Protein AF-A0A3C0C8T5-F1 (afdb_monomer_lite)

Structure (mmCIF, N/CA/C/O backbone):
data_AF-A0A3C0C8T5-F1
#
_entry.id   AF-A0A3C0C8T5-F1
#
loop_
_atom_site.group_PDB
_atom_site.id
_atom_site.type_symbol
_atom_site.label_atom_id
_atom_site.label_alt_id
_atom_site.label_comp_id
_atom_site.label_asym_id
_atom_site.label_entity_id
_atom_site.label_seq_id
_atom_site.pdbx_PDB_ins_code
_atom_site.Cartn_x
_atom_site.Cartn_y
_atom_site.Cartn_z
_atom_site.occupancy
_atom_site.B_iso_or_equiv
_atom_site.auth_seq_id
_atom_site.auth_comp_id
_atom_site.auth_asym_id
_atom_site.auth_atom_id
_atom_site.pdbx_PDB_model_num
ATOM 1 N N . MET A 1 1 ? -12.741 6.272 -12.311 1.00 50.06 1 MET A N 1
ATOM 2 C CA . MET A 1 1 ? -11.832 5.245 -11.759 1.00 50.06 1 MET A CA 1
ATOM 3 C C . MET A 1 1 ? -10.431 5.607 -12.208 1.00 50.06 1 MET A C 1
ATOM 5 O O . MET A 1 1 ? -10.188 5.604 -13.407 1.00 50.06 1 MET A O 1
ATOM 9 N N . THR A 1 2 ? -9.559 6.015 -11.288 1.00 62.16 2 THR A N 1
ATOM 10 C CA . THR A 1 2 ? -8.171 6.374 -11.612 1.00 62.16 2 THR A CA 1
ATOM 11 C C . THR A 1 2 ? -7.378 5.090 -11.817 1.00 62.16 2 THR A C 1
ATOM 13 O O . THR A 1 2 ? -7.295 4.271 -10.904 1.00 62.16 2 THR A O 1
ATOM 16 N N . VAL A 1 3 ? -6.854 4.891 -13.024 1.00 73.38 3 VAL A N 1
ATOM 17 C CA . VAL A 1 3 ? -5.999 3.747 -13.354 1.00 73.38 3 VAL A CA 1
ATOM 18 C C . VAL A 1 3 ? -4.558 4.180 -13.130 1.00 73.38 3 VAL A C 1
ATOM 20 O O . VAL A 1 3 ? -4.093 5.130 -13.757 1.00 73.38 3 VAL A O 1
ATOM 23 N N . PHE A 1 4 ? -3.872 3.513 -12.208 1.00 84.75 4 PHE A N 1
ATOM 24 C CA . PHE A 1 4 ? -2.448 3.724 -11.976 1.00 84.75 4 PHE A CA 1
ATOM 25 C C . PHE A 1 4 ? -1.673 2.700 -12.798 1.00 84.75 4 PHE A C 1
ATOM 27 O O . PHE A 1 4 ? -2.080 1.551 -12.876 1.00 84.75 4 PHE A O 1
ATOM 34 N N . THR A 1 5 ? -0.563 3.104 -13.400 1.00 85.31 5 THR A N 1
ATOM 35 C CA . THR A 1 5 ? 0.401 2.187 -14.029 1.00 85.31 5 THR A CA 1
ATOM 36 C C . THR A 1 5 ? 1.591 1.929 -13.110 1.00 85.31 5 THR A C 1
ATOM 38 O O . THR A 1 5 ? 2.112 0.817 -13.049 1.00 85.31 5 THR A O 1
ATOM 41 N N . GLU A 1 6 ? 2.002 2.932 -12.334 1.00 93.19 6 GLU A N 1
ATOM 42 C CA . GLU A 1 6 ? 3.107 2.807 -11.389 1.00 93.19 6 GLU A CA 1
ATOM 43 C C . GLU A 1 6 ? 2.978 3.781 -10.204 1.00 93.19 6 GLU A C 1
ATOM 45 O O . GLU A 1 6 ? 2.575 4.938 -10.348 1.00 93.19 6 GLU A O 1
ATOM 50 N N . LEU A 1 7 ? 3.361 3.307 -9.020 1.00 94.69 7 LEU A N 1
ATOM 51 C CA . LEU A 1 7 ? 3.480 4.065 -7.776 1.00 94.69 7 LEU A CA 1
ATOM 52 C C . LEU A 1 7 ? 4.939 4.000 -7.324 1.00 94.69 7 LEU A C 1
ATOM 54 O O . LEU A 1 7 ? 5.323 3.174 -6.491 1.00 94.69 7 LEU A O 1
ATOM 58 N N . THR A 1 8 ? 5.769 4.847 -7.922 1.00 95.50 8 THR A N 1
ATOM 59 C CA . THR A 1 8 ? 7.221 4.831 -7.720 1.00 95.50 8 THR A CA 1
ATOM 60 C C . THR A 1 8 ? 7.735 6.189 -7.278 1.00 95.50 8 THR A C 1
ATOM 62 O O . THR A 1 8 ? 7.024 7.196 -7.328 1.00 95.50 8 THR A O 1
ATOM 65 N N . LYS A 1 9 ? 9.014 6.263 -6.906 1.00 95.50 9 LYS A N 1
ATOM 66 C CA . LYS A 1 9 ? 9.699 7.540 -6.657 1.00 95.50 9 LYS A CA 1
ATOM 67 C C . LYS A 1 9 ? 9.548 8.539 -7.820 1.00 95.50 9 LYS A C 1
ATOM 69 O O . LYS A 1 9 ? 9.614 9.742 -7.576 1.00 95.50 9 LYS A O 1
ATOM 74 N N . LEU A 1 10 ? 9.352 8.059 -9.052 1.00 94.25 10 LEU A N 1
ATOM 75 C CA . LEU A 1 10 ? 9.196 8.897 -10.242 1.00 94.25 10 LEU A CA 1
ATOM 76 C C . LEU A 1 10 ? 7.781 9.474 -10.371 1.00 94.25 10 LEU A C 1
ATOM 78 O O . LEU A 1 10 ? 7.640 10.650 -10.696 1.00 94.25 10 LEU A O 1
ATOM 82 N N . THR A 1 11 ? 6.739 8.690 -10.079 1.00 95.25 11 THR A N 1
ATOM 83 C CA . THR A 1 11 ? 5.341 9.121 -10.282 1.00 95.25 11 THR A CA 1
ATOM 84 C C . THR A 1 11 ? 4.673 9.695 -9.044 1.00 95.25 11 THR A C 1
ATOM 86 O O . THR A 1 11 ? 3.844 10.601 -9.155 1.00 95.25 11 THR A O 1
ATOM 89 N N . VAL A 1 12 ? 5.056 9.238 -7.849 1.00 96.00 12 VAL A N 1
ATOM 90 C CA . VAL A 1 12 ? 4.472 9.688 -6.577 1.00 96.00 12 VAL A CA 1
ATOM 91 C C . VAL A 1 12 ? 4.495 11.214 -6.400 1.00 96.00 12 VAL A C 1
ATOM 93 O O . VAL A 1 12 ? 3.478 11.741 -5.947 1.00 96.00 12 VAL A O 1
ATOM 96 N N . PRO A 1 13 ? 5.559 11.965 -6.755 1.00 95.69 13 PRO A N 1
ATOM 97 C CA . PRO A 1 13 ? 5.559 13.423 -6.612 1.00 95.69 13 PRO A CA 1
ATOM 98 C C . PRO A 1 13 ? 4.449 14.122 -7.407 1.00 95.69 13 PRO A C 1
ATOM 100 O O . PRO A 1 13 ? 3.856 15.081 -6.915 1.00 95.69 13 PRO A O 1
ATOM 103 N N . GLU A 1 14 ? 4.146 13.636 -8.614 1.00 94.31 14 GLU A N 1
ATOM 104 C CA . GLU A 1 14 ? 3.087 14.194 -9.460 1.00 94.31 14 GLU A CA 1
ATOM 105 C C . GLU A 1 14 ? 1.702 13.792 -8.936 1.00 94.31 14 GLU A C 1
ATOM 107 O O . GLU A 1 14 ? 0.827 14.638 -8.745 1.00 94.31 14 GLU A O 1
ATOM 112 N N . LEU A 1 15 ? 1.532 12.516 -8.571 1.00 94.06 15 LEU A N 1
ATOM 113 C CA . LEU A 1 15 ? 0.300 12.014 -7.953 1.00 94.06 15 LEU A CA 1
ATOM 114 C C . LEU A 1 15 ? -0.016 12.731 -6.631 1.00 94.06 15 LEU A C 1
ATOM 116 O O . LEU A 1 15 ? -1.175 12.998 -6.317 1.00 94.06 15 LEU A O 1
ATOM 120 N N . TRP A 1 16 ? 1.005 13.120 -5.865 1.00 95.38 16 TRP A N 1
ATOM 121 C CA . TRP A 1 16 ? 0.833 13.846 -4.606 1.00 95.38 16 TRP A CA 1
ATOM 122 C C . TRP A 1 16 ? 0.185 15.225 -4.777 1.00 95.38 16 TRP A C 1
ATOM 124 O O . TRP A 1 16 ? -0.530 15.694 -3.878 1.00 95.38 16 TRP A O 1
ATOM 134 N N . LYS A 1 17 ? 0.383 15.876 -5.930 1.00 95.44 17 LYS A N 1
ATOM 135 C CA . LYS A 1 17 ? -0.302 17.139 -6.245 1.00 95.44 17 LYS A CA 1
ATOM 136 C C . LYS A 1 17 ? -1.814 16.932 -6.369 1.00 95.44 17 LYS A C 1
ATOM 138 O O . LYS A 1 17 ? -2.578 17.794 -5.951 1.00 95.44 17 LYS A O 1
ATOM 143 N N . GLN A 1 18 ? -2.229 15.751 -6.826 1.00 93.62 18 GLN A N 1
ATOM 144 C CA . GLN A 1 18 ? -3.626 15.347 -7.027 1.00 93.62 18 GLN A CA 1
ATOM 145 C C . GLN A 1 18 ? -4.206 14.560 -5.837 1.00 93.62 18 GLN A C 1
ATOM 147 O O . GLN A 1 18 ? -5.319 14.041 -5.904 1.00 93.62 18 GLN A O 1
ATOM 152 N N . ARG A 1 19 ? -3.486 14.485 -4.706 1.00 93.69 19 ARG A N 1
ATOM 153 C CA . ARG A 1 19 ? -3.859 13.635 -3.560 1.00 93.69 19 ARG A CA 1
ATOM 154 C C . ARG A 1 19 ? -5.262 13.887 -3.007 1.00 93.69 19 ARG A C 1
ATOM 156 O O . ARG A 1 19 ? -5.844 12.964 -2.468 1.00 93.69 19 ARG A O 1
ATOM 163 N N . GLN A 1 20 ? -5.796 15.108 -3.094 1.00 91.69 20 GLN A N 1
ATOM 164 C CA . GLN A 1 20 ? -7.136 15.400 -2.565 1.00 91.69 20 GLN A CA 1
ATOM 165 C C . GLN A 1 20 ? -8.218 14.633 -3.333 1.00 91.69 20 GLN A C 1
ATOM 167 O O . GLN A 1 20 ? -9.114 14.048 -2.730 1.00 91.69 20 GLN A O 1
ATOM 172 N N . GLU A 1 21 ? -8.094 14.587 -4.658 1.00 92.06 21 GLU A N 1
ATOM 173 C CA . GLU A 1 21 ? -9.001 13.825 -5.509 1.00 92.06 21 GLU A CA 1
ATOM 174 C C . GLU A 1 21 ? -8.757 12.324 -5.339 1.00 92.06 21 GLU A C 1
ATOM 176 O O . GLU A 1 21 ? -9.687 11.571 -5.060 1.00 92.06 21 GLU A O 1
ATOM 181 N N . ILE A 1 22 ? -7.491 11.898 -5.393 1.00 93.12 22 ILE A N 1
ATOM 182 C CA . ILE A 1 22 ? -7.119 10.484 -5.258 1.00 93.12 22 ILE A CA 1
ATOM 183 C C . ILE A 1 22 ? -7.596 9.915 -3.912 1.00 93.12 22 ILE A C 1
ATOM 185 O O . ILE A 1 22 ? -8.224 8.859 -3.871 1.00 93.12 22 ILE A O 1
ATOM 189 N N . PHE A 1 23 ? -7.367 10.632 -2.806 1.00 94.38 23 PHE A N 1
ATOM 190 C CA . PHE A 1 23 ? -7.684 10.151 -1.456 1.00 94.38 23 PHE A CA 1
ATOM 191 C C . PHE A 1 23 ? -9.182 10.171 -1.138 1.00 94.38 23 PHE A C 1
ATOM 193 O O . PHE A 1 23 ? -9.590 9.680 -0.085 1.00 94.38 23 PHE A O 1
ATOM 200 N N . SER A 1 24 ? -10.007 10.702 -2.044 1.00 91.19 24 SER A N 1
ATOM 201 C CA . SER A 1 24 ? -11.463 10.643 -1.916 1.00 91.19 24 SER A CA 1
ATOM 202 C C . SER A 1 24 ? -12.012 9.227 -2.129 1.00 91.19 24 SER A C 1
ATOM 204 O O . SER A 1 24 ? -13.112 8.927 -1.664 1.00 91.19 24 SER A O 1
ATOM 206 N N . ALA A 1 25 ? -11.254 8.337 -2.780 1.00 92.31 25 ALA A N 1
ATOM 207 C CA . ALA A 1 25 ? -11.602 6.926 -2.909 1.00 92.31 25 ALA A CA 1
ATOM 208 C C . ALA A 1 25 ? -11.064 6.092 -1.730 1.00 92.31 25 ALA A C 1
ATOM 210 O O . ALA A 1 25 ? -9.967 6.326 -1.230 1.00 92.31 25 ALA A O 1
ATOM 211 N N . ASP A 1 26 ? -11.824 5.080 -1.302 1.00 93.31 26 ASP A N 1
ATOM 212 C CA . ASP A 1 26 ? -11.407 4.127 -0.257 1.00 93.31 26 ASP A CA 1
ATOM 213 C C . ASP A 1 26 ? -10.780 2.835 -0.807 1.00 93.31 26 ASP A C 1
ATOM 215 O O . ASP A 1 26 ? -10.460 1.923 -0.043 1.00 93.31 26 ASP A O 1
ATOM 219 N N . SER A 1 27 ? -10.601 2.756 -2.127 1.00 93.75 27 SER A N 1
ATOM 220 C CA . SER A 1 27 ? -10.035 1.595 -2.808 1.00 93.75 27 SER A CA 1
ATOM 221 C C . SER A 1 27 ? -9.119 1.998 -3.959 1.00 93.75 27 SER A C 1
ATOM 223 O O . SER A 1 27 ? -9.285 3.063 -4.558 1.00 93.75 27 SER A O 1
ATOM 225 N N . ILE A 1 28 ? -8.166 1.121 -4.269 1.00 93.75 28 ILE A N 1
ATOM 226 C CA . ILE A 1 28 ? -7.261 1.225 -5.413 1.00 93.75 28 ILE A CA 1
ATOM 227 C C . ILE A 1 28 ? -7.124 -0.141 -6.090 1.00 93.75 28 ILE A C 1
ATOM 229 O O . ILE A 1 28 ? -6.938 -1.150 -5.412 1.00 93.75 28 ILE A O 1
ATOM 233 N N . ASN A 1 29 ? -7.193 -0.158 -7.426 1.00 93.75 29 ASN A N 1
ATOM 234 C CA . ASN A 1 29 ? -6.818 -1.320 -8.227 1.00 93.75 29 ASN A CA 1
ATOM 235 C C . ASN A 1 29 ? -5.310 -1.292 -8.510 1.00 93.75 29 ASN A C 1
ATOM 237 O O . ASN A 1 29 ? -4.785 -0.279 -8.975 1.00 93.75 29 ASN A O 1
ATOM 241 N N . LEU A 1 30 ? -4.639 -2.393 -8.181 1.00 93.75 30 LEU A N 1
ATOM 242 C CA . LEU A 1 30 ? -3.198 -2.590 -8.280 1.00 93.75 30 LEU A CA 1
ATOM 243 C C . LEU A 1 30 ? -2.812 -3.682 -9.288 1.00 93.75 30 LEU A C 1
ATOM 245 O O . LEU A 1 30 ? -1.639 -4.056 -9.358 1.00 93.75 30 LEU A O 1
ATOM 249 N N . ASP A 1 31 ? -3.764 -4.150 -10.095 1.00 93.00 31 ASP A N 1
ATOM 250 C CA . ASP A 1 31 ? -3.505 -5.075 -11.195 1.00 93.00 31 ASP A CA 1
ATOM 251 C C . ASP A 1 31 ? -2.479 -4.482 -12.175 1.00 93.00 31 ASP A C 1
ATOM 253 O O . ASP A 1 31 ? -2.660 -3.392 -12.717 1.00 93.00 31 ASP A O 1
ATOM 257 N N . GLY A 1 32 ? -1.342 -5.165 -12.332 1.00 91.06 32 GLY A N 1
ATOM 258 C CA . GLY A 1 32 ? -0.229 -4.701 -13.167 1.00 91.06 32 GLY A CA 1
ATOM 259 C C . GLY A 1 32 ? 0.526 -3.468 -12.643 1.00 91.06 32 GLY A C 1
ATOM 260 O O . GLY A 1 32 ? 1.437 -2.991 -13.321 1.00 91.06 32 GLY A O 1
ATOM 261 N N . VAL A 1 33 ? 0.204 -2.956 -11.449 1.00 94.31 33 VAL A N 1
ATOM 262 C CA . VAL A 1 33 ? 0.807 -1.724 -10.921 1.00 94.31 33 VAL A CA 1
ATOM 263 C C . VAL A 1 33 ? 2.136 -2.016 -10.239 1.00 94.31 33 VAL A C 1
ATOM 265 O O . VAL A 1 33 ? 2.220 -2.765 -9.262 1.00 94.31 33 VAL A O 1
ATOM 268 N N . LYS A 1 34 ? 3.202 -1.367 -10.711 1.00 94.12 34 LYS A N 1
ATOM 269 C CA . LYS A 1 34 ? 4.514 -1.440 -10.057 1.00 94.12 34 LYS A CA 1
ATOM 270 C C . LYS A 1 3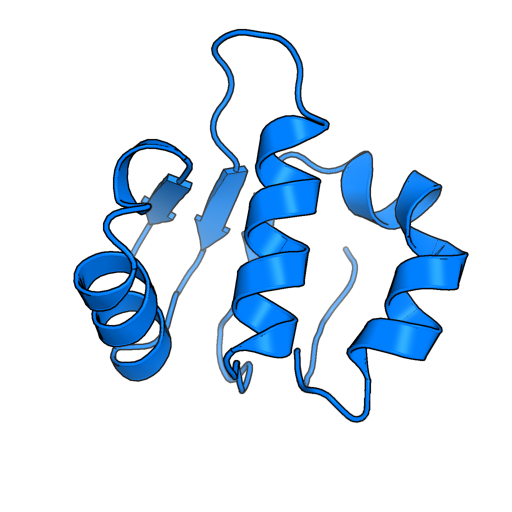4 ? 4.551 -0.522 -8.838 1.00 94.12 34 LYS A C 1
ATOM 272 O O . LYS A 1 34 ? 4.268 0.666 -8.964 1.00 94.12 34 LYS A O 1
ATOM 277 N N . VAL A 1 35 ? 4.951 -1.043 -7.678 1.00 95.88 35 VAL A N 1
ATOM 278 C CA . VAL A 1 35 ? 5.020 -0.273 -6.425 1.00 95.88 35 VAL A CA 1
ATOM 279 C C . VAL A 1 35 ? 6.401 -0.407 -5.784 1.00 95.88 35 VAL A C 1
ATOM 281 O O . VAL A 1 35 ? 6.898 -1.518 -5.620 1.00 95.88 35 VAL A O 1
ATOM 284 N N . ASP A 1 36 ? 7.015 0.721 -5.414 1.00 95.50 36 ASP A N 1
ATOM 285 C CA . ASP A 1 36 ? 8.257 0.764 -4.625 1.00 95.50 36 ASP A CA 1
ATOM 286 C C . ASP A 1 36 ? 8.028 1.351 -3.215 1.00 95.50 36 ASP A C 1
ATOM 288 O O . ASP A 1 36 ? 6.894 1.551 -2.778 1.00 95.50 36 ASP A O 1
ATOM 292 N N . SER A 1 37 ? 9.101 1.639 -2.473 1.00 94.56 37 SER A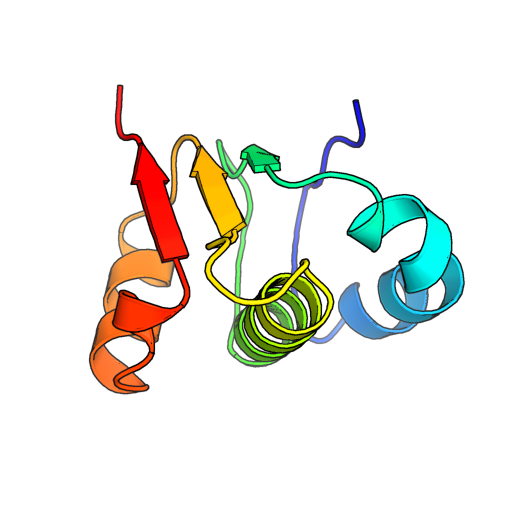 N 1
ATOM 293 C CA . SER A 1 37 ? 9.021 2.214 -1.123 1.00 94.56 37 SER A CA 1
ATOM 294 C C . SER A 1 37 ? 8.338 3.592 -1.051 1.00 94.56 37 SER A C 1
ATOM 296 O O . SER A 1 37 ? 7.623 3.863 -0.082 1.00 94.56 37 SER A O 1
ATOM 298 N N . ALA A 1 38 ? 8.492 4.453 -2.059 1.00 95.88 38 ALA A N 1
ATOM 299 C CA . ALA A 1 38 ? 7.763 5.716 -2.169 1.00 95.88 38 ALA A CA 1
ATOM 300 C C . ALA A 1 38 ? 6.274 5.475 -2.455 1.00 95.88 38 ALA A C 1
ATOM 302 O O . ALA A 1 38 ? 5.421 6.144 -1.867 1.00 95.88 38 ALA A O 1
ATOM 303 N N . GLY A 1 39 ? 5.953 4.487 -3.295 1.00 96.00 39 GLY A N 1
ATOM 304 C CA . GLY A 1 39 ? 4.573 4.059 -3.531 1.00 96.00 39 GLY A CA 1
ATOM 305 C C . GLY A 1 39 ? 3.897 3.530 -2.269 1.00 96.00 39 GLY A C 1
ATOM 306 O O . GLY A 1 39 ? 2.778 3.922 -1.946 1.00 96.00 39 GLY A O 1
ATOM 307 N N . VAL A 1 40 ? 4.604 2.725 -1.477 1.00 96.75 40 VAL A N 1
ATOM 308 C CA . VAL A 1 40 ? 4.117 2.270 -0.167 1.00 96.75 40 VAL A CA 1
ATOM 309 C C . VAL A 1 40 ? 3.867 3.452 0.770 1.00 96.75 40 VAL A C 1
ATOM 311 O O . VAL A 1 40 ? 2.810 3.528 1.397 1.00 96.75 40 VAL A O 1
ATOM 314 N N . ALA A 1 41 ? 4.793 4.413 0.846 1.00 96.69 41 ALA A N 1
ATOM 315 C CA . ALA A 1 41 ? 4.600 5.616 1.655 1.00 96.69 41 ALA A CA 1
ATOM 316 C C . ALA A 1 41 ? 3.362 6.418 1.210 1.00 96.69 41 ALA A C 1
ATOM 318 O O . ALA A 1 41 ? 2.620 6.930 2.055 1.00 96.69 41 ALA A O 1
ATOM 319 N N . PHE A 1 42 ? 3.101 6.483 -0.099 1.00 96.88 42 PHE A N 1
ATOM 320 C CA . PHE A 1 42 ? 1.892 7.086 -0.657 1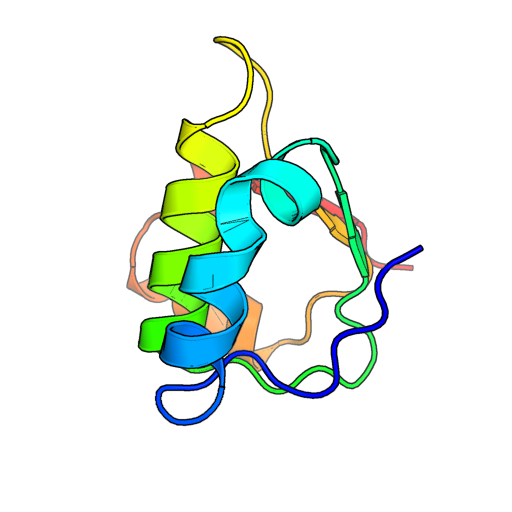.00 96.88 42 PHE A CA 1
ATOM 321 C C . PHE A 1 42 ? 0.623 6.352 -0.199 1.00 96.88 42 PHE A C 1
ATOM 323 O O . PHE A 1 42 ? -0.286 6.991 0.333 1.00 96.88 42 PHE A O 1
ATOM 330 N N . LEU A 1 43 ? 0.588 5.019 -0.299 1.00 96.62 43 LEU A N 1
ATOM 331 C CA . LEU A 1 43 ? -0.538 4.191 0.159 1.00 96.62 43 LEU A CA 1
ATOM 332 C C . LEU A 1 43 ? -0.792 4.328 1.668 1.00 96.62 43 LEU A C 1
ATOM 334 O O . LEU A 1 43 ? -1.940 4.405 2.103 1.00 96.62 43 LEU A O 1
ATOM 338 N N . VAL A 1 44 ? 0.264 4.424 2.482 1.00 96.62 44 VAL A N 1
ATOM 339 C CA . VAL A 1 44 ? 0.144 4.673 3.930 1.00 96.62 44 VAL A CA 1
ATOM 340 C C . VAL A 1 44 ? -0.507 6.027 4.200 1.00 96.62 44 VAL A C 1
ATOM 342 O O . VAL A 1 44 ? -1.383 6.138 5.060 1.00 96.62 44 VAL A O 1
ATOM 345 N N . ARG A 1 45 ? -0.084 7.074 3.483 1.00 97.00 45 ARG A N 1
ATOM 346 C CA . ARG A 1 45 ? -0.680 8.410 3.613 1.00 97.00 45 ARG A CA 1
ATOM 347 C C . ARG A 1 45 ? -2.137 8.422 3.175 1.00 97.00 45 ARG A C 1
ATOM 349 O O . ARG A 1 45 ? -2.945 9.050 3.854 1.00 97.00 45 ARG A O 1
ATOM 356 N N . TRP A 1 46 ? -2.458 7.700 2.109 1.00 96.44 46 TRP A N 1
ATOM 357 C CA . TRP A 1 46 ? -3.824 7.533 1.637 1.00 96.44 46 TRP A CA 1
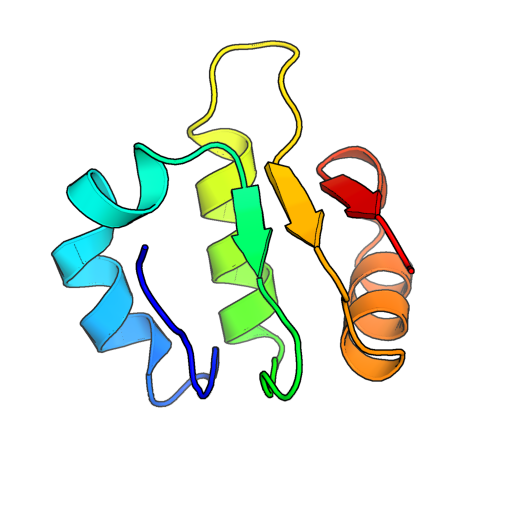ATOM 358 C C . TRP A 1 46 ? -4.687 6.835 2.689 1.00 96.44 46 TRP A C 1
ATOM 360 O O . TRP A 1 46 ? -5.685 7.404 3.123 1.00 96.44 46 TRP A O 1
ATOM 370 N N . SER A 1 47 ? -4.262 5.674 3.195 1.00 95.75 47 SER A N 1
ATOM 371 C CA . SER A 1 47 ? -4.978 4.950 4.256 1.00 95.75 47 SER A CA 1
ATOM 372 C C . SER A 1 47 ? -5.235 5.833 5.484 1.00 95.75 47 SER A C 1
ATOM 374 O O . SER A 1 47 ? -6.361 5.921 5.970 1.00 95.75 47 SER A O 1
ATOM 376 N N . LYS A 1 48 ? -4.231 6.602 5.924 1.00 94.31 48 LYS A N 1
ATOM 377 C CA . LYS A 1 48 ? -4.366 7.539 7.053 1.00 94.31 48 LYS A CA 1
ATOM 378 C C . LYS A 1 48 ? -5.286 8.733 6.788 1.00 94.31 48 LYS A C 1
ATOM 380 O O . LYS A 1 48 ? -5.710 9.375 7.744 1.00 94.31 48 LYS A O 1
ATOM 385 N N . SER A 1 49 ? -5.570 9.055 5.528 1.00 94.94 49 SER A N 1
ATOM 386 C CA . SER A 1 49 ? -6.509 10.117 5.156 1.00 94.94 49 SER A CA 1
ATOM 387 C C . SER A 1 49 ? -7.970 9.661 5.213 1.00 94.94 49 SER A C 1
ATOM 389 O O . SER A 1 49 ? -8.870 10.500 5.148 1.00 94.94 49 SER A O 1
ATOM 391 N N . LEU A 1 50 ? -8.225 8.353 5.311 1.00 92.69 50 LEU A N 1
ATOM 392 C CA . LEU A 1 50 ? -9.577 7.820 5.424 1.00 92.69 50 LEU A CA 1
ATOM 393 C C . LEU A 1 50 ? -10.167 8.114 6.811 1.00 92.69 50 LEU A C 1
ATOM 395 O O . LEU A 1 50 ? -9.462 8.353 7.793 1.00 92.69 50 LEU A O 1
ATOM 399 N N . LYS A 1 51 ? -11.502 8.084 6.902 1.00 88.81 51 LYS A N 1
ATOM 400 C CA . LYS A 1 51 ? -12.213 8.240 8.181 1.00 88.81 51 LYS A CA 1
ATOM 401 C C . LYS A 1 51 ? -11.731 7.192 9.192 1.00 88.81 51 LYS A C 1
ATOM 403 O O . LYS A 1 51 ? -11.465 6.049 8.827 1.00 88.81 51 LYS A O 1
ATOM 408 N N . LYS A 1 52 ? -11.681 7.571 10.474 1.00 85.19 52 LYS A N 1
ATOM 409 C CA . LYS A 1 52 ? -11.232 6.699 11.571 1.00 85.19 52 LYS A CA 1
ATOM 410 C C . LYS A 1 52 ? -11.939 5.337 11.517 1.00 85.19 52 LYS A C 1
ATOM 412 O O . LYS A 1 52 ? -13.164 5.283 11.446 1.00 85.19 52 LYS A O 1
ATOM 417 N N . GLY A 1 53 ? -11.158 4.258 11.548 1.00 81.81 53 GLY A N 1
ATOM 418 C CA . GLY A 1 53 ? -11.659 2.881 11.481 1.00 81.81 53 GLY A CA 1
ATOM 419 C C . GLY A 1 53 ? -11.829 2.315 10.067 1.00 81.81 53 GLY A C 1
ATOM 420 O O . GLY A 1 53 ? -12.095 1.124 9.941 1.00 81.81 53 GLY A O 1
ATOM 421 N N . LYS A 1 54 ? -11.644 3.115 9.007 1.00 91.38 54 LYS A N 1
ATOM 422 C CA . LYS A 1 54 ? -11.558 2.598 7.635 1.00 91.38 54 LYS A CA 1
ATOM 423 C C . LYS A 1 54 ? -10.121 2.226 7.275 1.00 91.38 54 LYS A C 1
ATOM 425 O O . LYS A 1 54 ? -9.183 2.921 7.653 1.00 91.38 54 LYS A O 1
ATOM 430 N N . LYS A 1 55 ? -9.983 1.148 6.505 1.00 94.56 55 LYS A N 1
ATOM 431 C CA . LYS A 1 55 ? -8.732 0.710 5.878 1.00 94.56 55 LYS A CA 1
ATOM 432 C C . LYS A 1 55 ? -8.812 0.947 4.377 1.00 94.56 55 LYS A C 1
ATOM 434 O O . LYS A 1 55 ? -9.901 0.879 3.806 1.00 94.56 55 LYS A O 1
ATOM 439 N N . LEU A 1 56 ? -7.671 1.226 3.753 1.00 96.25 56 LEU A N 1
ATOM 440 C CA . LEU A 1 56 ? -7.602 1.352 2.299 1.00 96.25 56 LEU A CA 1
ATOM 441 C C . LEU A 1 56 ? -7.704 -0.040 1.678 1.00 96.25 56 LEU A C 1
ATOM 443 O O . LEU A 1 56 ? -6.905 -0.920 2.009 1.00 96.25 56 LEU A O 1
ATOM 447 N N . ARG A 1 57 ? -8.671 -0.222 0.777 1.00 96.38 57 ARG A N 1
ATOM 448 C CA . ARG A 1 57 ? -8.849 -1.476 0.046 1.00 96.38 57 ARG A CA 1
ATOM 449 C C . ARG A 1 57 ? -7.858 -1.560 -1.110 1.00 96.38 57 ARG A C 1
ATOM 451 O O . ARG A 1 57 ? -7.898 -0.746 -2.032 1.00 96.38 57 ARG A O 1
ATOM 458 N N . LEU A 1 58 ? -6.967 -2.538 -1.044 1.00 95.88 58 LEU A N 1
ATOM 459 C CA . LEU A 1 58 ? -6.006 -2.874 -2.085 1.00 95.88 58 LEU A CA 1
ATOM 460 C C . LEU A 1 58 ? -6.596 -4.015 -2.916 1.00 95.88 58 LEU A C 1
ATOM 462 O O . LEU A 1 58 ? -6.660 -5.150 -2.445 1.00 95.88 58 LEU A O 1
ATOM 466 N N . VAL A 1 59 ? -7.043 -3.707 -4.130 1.00 95.44 59 VAL A N 1
ATOM 467 C CA . VAL A 1 59 ? -7.631 -4.677 -5.061 1.00 95.44 59 VAL A CA 1
ATOM 468 C C . VAL A 1 59 ? -6.529 -5.201 -5.976 1.00 95.44 59 VAL A C 1
ATOM 470 O O . VAL A 1 59 ? -5.831 -4.408 -6.601 1.00 95.44 59 VAL A O 1
ATOM 473 N N . GLN A 1 60 ? -6.361 -6.523 -6.031 1.00 94.06 60 GLN A N 1
ATOM 474 C CA . GLN A 1 60 ? -5.317 -7.211 -6.806 1.00 94.06 60 GLN A CA 1
ATOM 475 C C . GLN A 1 60 ? -3.874 -6.728 -6.515 1.00 94.06 60 GLN A C 1
ATOM 477 O O . GLN A 1 60 ? -3.119 -6.439 -7.444 1.00 94.06 60 GLN A O 1
ATOM 482 N N . PRO A 1 61 ? -3.440 -6.628 -5.239 1.00 94.31 61 PRO A N 1
ATOM 483 C CA . PRO A 1 61 ? -2.054 -6.290 -4.935 1.00 94.31 61 PRO A CA 1
ATOM 484 C C . PRO A 1 61 ? -1.111 -7.415 -5.386 1.00 94.31 61 PRO A C 1
ATOM 486 O O . PRO A 1 61 ? -1.360 -8.587 -5.098 1.00 94.31 61 PRO A O 1
ATOM 489 N N . ASN A 1 62 ? -0.001 -7.059 -6.037 1.00 93.25 62 ASN A N 1
ATOM 490 C CA . ASN A 1 62 ? 1.030 -8.027 -6.413 1.00 93.25 62 ASN A CA 1
ATOM 491 C C . ASN A 1 62 ? 1.857 -8.511 -5.203 1.00 93.25 62 ASN A C 1
ATOM 493 O O . ASN A 1 62 ? 1.905 -7.869 -4.148 1.00 93.25 62 ASN A O 1
ATOM 497 N N . ASP A 1 63 ? 2.528 -9.656 -5.355 1.00 94.25 63 ASP A N 1
ATOM 498 C CA . ASP A 1 63 ? 3.327 -10.269 -4.285 1.00 94.25 63 ASP A CA 1
ATOM 499 C C . ASP A 1 63 ? 4.456 -9.368 -3.770 1.00 94.25 63 ASP A C 1
ATOM 501 O O . ASP A 1 63 ? 4.745 -9.369 -2.572 1.00 94.25 63 ASP A O 1
ATOM 505 N N . ASP A 1 64 ? 5.084 -8.576 -4.641 1.00 93.88 64 ASP A N 1
ATOM 506 C CA . ASP A 1 64 ? 6.135 -7.637 -4.244 1.00 93.88 64 ASP A CA 1
ATOM 507 C C . ASP A 1 64 ? 5.614 -6.567 -3.279 1.00 93.88 64 ASP A C 1
ATOM 509 O O . ASP A 1 64 ? 6.221 -6.329 -2.231 1.00 93.88 64 ASP A O 1
ATOM 513 N N . LEU A 1 65 ? 4.447 -5.977 -3.555 1.00 95.19 65 LEU A N 1
ATOM 514 C CA . LEU A 1 65 ? 3.810 -5.029 -2.644 1.00 95.19 65 LEU A CA 1
ATOM 515 C C . LEU A 1 65 ? 3.463 -5.684 -1.305 1.00 95.19 65 LEU A C 1
ATOM 517 O O . LEU A 1 65 ? 3.687 -5.095 -0.248 1.00 95.19 65 LEU A O 1
ATOM 521 N N . LEU A 1 66 ? 2.943 -6.909 -1.328 1.00 95.12 66 LEU A N 1
ATOM 522 C CA . LEU A 1 66 ? 2.577 -7.634 -0.111 1.00 95.12 66 LEU A CA 1
ATOM 523 C C . LEU A 1 66 ? 3.802 -7.935 0.761 1.00 95.12 66 LEU A C 1
ATOM 525 O O . LEU A 1 66 ? 3.746 -7.773 1.985 1.00 95.12 66 LEU A O 1
ATOM 529 N N . LYS A 1 67 ? 4.936 -8.282 0.140 1.00 95.44 67 LYS A N 1
ATOM 530 C CA . LYS A 1 67 ? 6.226 -8.409 0.833 1.00 95.44 67 LYS A CA 1
ATOM 531 C C . LYS A 1 67 ? 6.649 -7.083 1.455 1.00 95.44 67 LYS A C 1
ATOM 533 O O . LYS A 1 67 ? 7.009 -7.068 2.630 1.00 95.44 67 LYS A O 1
ATOM 538 N N . LEU A 1 68 ? 6.558 -5.970 0.722 1.00 95.50 68 LEU A N 1
ATOM 539 C CA . LEU A 1 68 ? 6.886 -4.646 1.263 1.00 95.50 68 LEU A CA 1
ATOM 540 C C . LEU A 1 68 ? 5.992 -4.284 2.458 1.00 95.50 68 LEU A C 1
ATOM 542 O O . LEU A 1 68 ? 6.500 -3.875 3.499 1.00 95.50 68 LEU A O 1
ATOM 546 N N . ILE A 1 69 ? 4.677 -4.494 2.353 1.00 96.00 69 ILE A N 1
ATOM 547 C CA . ILE A 1 69 ? 3.717 -4.259 3.444 1.00 96.00 69 ILE A CA 1
ATOM 548 C C . ILE A 1 69 ? 4.092 -5.067 4.695 1.00 96.00 69 ILE A C 1
ATOM 550 O O . ILE A 1 69 ? 4.044 -4.539 5.811 1.00 96.00 69 ILE A O 1
ATOM 554 N N . SER A 1 70 ? 4.498 -6.327 4.512 1.00 95.44 70 SER A N 1
ATOM 555 C CA . SER A 1 70 ? 4.959 -7.191 5.600 1.00 95.44 70 SER A CA 1
ATOM 556 C C . SER A 1 70 ? 6.270 -6.692 6.217 1.00 95.44 70 SER A C 1
ATOM 558 O O . SER A 1 70 ? 6.369 -6.590 7.439 1.00 95.44 70 SER A O 1
ATOM 560 N N . VAL A 1 71 ? 7.266 -6.344 5.394 1.00 95.94 71 VAL A N 1
ATOM 561 C CA . VAL A 1 71 ? 8.580 -5.841 5.842 1.00 95.94 71 VAL A CA 1
ATOM 562 C C . VAL A 1 71 ? 8.430 -4.553 6.651 1.00 95.94 71 VAL A C 1
ATOM 564 O O . VAL A 1 71 ? 9.038 -4.412 7.711 1.00 95.94 71 VAL A O 1
ATOM 567 N N . PHE A 1 72 ? 7.571 -3.640 6.197 1.00 95.19 72 PHE A N 1
ATOM 568 C CA . PHE A 1 72 ? 7.302 -2.383 6.892 1.00 95.19 72 PHE A CA 1
ATOM 569 C C . PHE A 1 72 ? 6.315 -2.517 8.063 1.00 95.19 72 PHE A C 1
ATOM 571 O O . PHE A 1 72 ? 6.088 -1.531 8.759 1.00 95.19 72 PHE A O 1
ATOM 578 N N . ARG A 1 73 ? 5.749 -3.710 8.312 1.00 95.94 73 ARG A N 1
ATOM 579 C CA . ARG A 1 73 ? 4.769 -3.987 9.384 1.00 95.94 73 ARG A CA 1
ATOM 580 C C . ARG A 1 73 ? 3.553 -3.053 9.358 1.00 95.94 73 ARG A C 1
ATOM 582 O O . ARG A 1 73 ? 3.098 -2.573 10.389 1.00 95.94 73 ARG A O 1
ATOM 589 N N . ILE A 1 74 ? 3.020 -2.806 8.165 1.00 95.81 74 ILE A N 1
ATOM 590 C CA . ILE A 1 74 ? 1.900 -1.875 7.925 1.00 95.81 74 ILE A CA 1
ATOM 591 C C . ILE A 1 74 ? 0.636 -2.576 7.417 1.00 95.81 74 ILE A C 1
ATOM 593 O O . ILE A 1 74 ? -0.288 -1.916 6.950 1.00 95.81 74 ILE A O 1
ATOM 597 N N . ALA A 1 75 ? 0.572 -3.907 7.508 1.00 95.00 75 ALA A N 1
ATOM 598 C CA . ALA A 1 75 ? -0.569 -4.696 7.037 1.00 95.00 75 ALA A CA 1
ATOM 599 C C . ALA A 1 75 ? -1.904 -4.262 7.667 1.00 95.00 75 ALA A C 1
ATOM 601 O O . ALA A 1 75 ? -2.937 -4.292 7.009 1.00 95.00 75 ALA A O 1
ATOM 602 N N . GLU A 1 76 ? -1.888 -3.790 8.916 1.00 94.31 76 GLU A N 1
ATOM 603 C CA . GLU A 1 76 ? -3.090 -3.333 9.621 1.00 94.31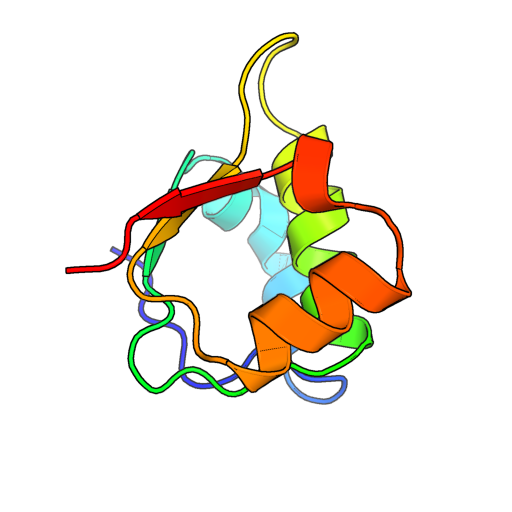 76 GLU A CA 1
ATOM 604 C C . GLU A 1 76 ? -3.793 -2.135 8.962 1.00 94.31 76 GLU A C 1
ATOM 606 O O . GLU A 1 76 ? -4.989 -1.944 9.185 1.00 94.31 76 GLU A O 1
ATOM 611 N N . LEU A 1 77 ? -3.081 -1.359 8.137 1.00 94.25 77 LEU A N 1
ATOM 612 C CA . LEU A 1 77 ? -3.602 -0.172 7.453 1.00 94.25 77 LEU A CA 1
ATOM 613 C C . LEU A 1 77 ? -4.420 -0.505 6.200 1.00 94.25 77 LEU A C 1
ATOM 615 O O . LEU A 1 77 ? -5.079 0.381 5.644 1.00 94.25 77 LEU A O 1
ATOM 619 N N . PHE A 1 78 ? -4.355 -1.753 5.739 1.00 95.88 78 PHE A N 1
ATOM 620 C CA . PHE A 1 78 ? -4.881 -2.167 4.448 1.00 95.88 78 PHE A CA 1
ATOM 621 C C . PHE A 1 78 ? -5.870 -3.315 4.593 1.00 95.88 78 PHE A C 1
ATOM 623 O O . PHE A 1 78 ? -5.789 -4.131 5.512 1.00 95.88 78 PHE A O 1
ATOM 630 N N . ASP A 1 79 ? -6.801 -3.362 3.654 1.00 94.94 79 ASP A N 1
ATOM 631 C CA . ASP A 1 79 ? -7.691 -4.490 3.431 1.00 94.94 79 ASP A CA 1
ATOM 632 C C . ASP A 1 79 ? -7.368 -5.033 2.036 1.00 94.94 79 ASP A C 1
ATOM 634 O O . ASP A 1 79 ? -7.444 -4.296 1.057 1.00 94.94 79 ASP A O 1
ATOM 638 N N . CYS A 1 80 ? -6.856 -6.259 1.950 1.00 93.38 80 CYS A N 1
ATOM 639 C CA . CYS A 1 80 ? -6.326 -6.800 0.698 1.00 93.38 80 CYS A CA 1
ATOM 640 C C . CYS A 1 80 ? -7.334 -7.769 0.079 1.00 93.38 80 CYS A C 1
ATOM 642 O O . CYS A 1 80 ? -7.599 -8.821 0.657 1.00 93.38 80 CYS A O 1
ATOM 644 N N . GLU A 1 81 ? -7.824 -7.452 -1.118 1.00 92.00 81 GLU A N 1
ATOM 645 C CA . GLU A 1 81 ? -8.703 -8.321 -1.901 1.00 92.00 81 GLU A CA 1
ATOM 646 C C . GLU A 1 81 ? -7.906 -8.931 -3.061 1.00 92.00 81 GLU A C 1
ATOM 648 O O . GLU A 1 81 ? -7.483 -8.232 -3.986 1.00 92.00 81 GLU A O 1
ATOM 653 N N . ARG A 1 82 ? -7.683 -10.247 -3.002 1.00 80.56 82 ARG A N 1
ATOM 654 C CA . ARG A 1 8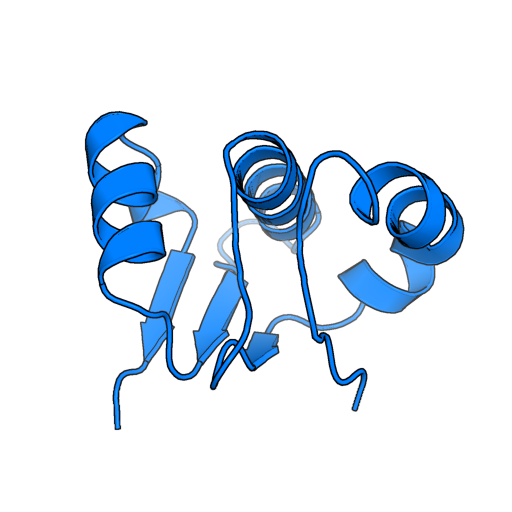2 ? -7.137 -11.033 -4.115 1.00 80.56 82 ARG A CA 1
ATOM 655 C C . ARG A 1 82 ? -8.299 -11.775 -4.772 1.00 80.56 82 ARG A C 1
ATOM 657 O O . ARG A 1 82 ? -9.035 -12.462 -4.067 1.00 80.56 82 ARG A O 1
ATOM 664 N N . ARG A 1 83 ? -8.474 -11.607 -6.081 1.00 60.19 83 ARG A N 1
ATOM 665 C CA . ARG A 1 83 ? -9.318 -12.497 -6.887 1.00 60.19 83 ARG A CA 1
ATOM 666 C C . ARG A 1 83 ? -8.497 -13.665 -7.396 1.00 60.19 83 ARG A C 1
ATOM 668 O O . ARG A 1 83 ? -7.296 -13.437 -7.661 1.00 60.19 83 ARG A O 1
#

pLDDT: mean 92.31, std 7.8, range [50.06, 97.0]

Sequence (83 aa):
MTVFTELTKLTVPELWKQRQEIFSADSINLDGVKVDSAGVAFLVRWSKSLKKGKKLRLVQPNDDLLKLISVFRIAELFDCERR

Foldseek 3Di:
DDAAQEQDPVCLVVVVVVLVVVLVDLEDECVNYHYDPNSVVSLLVSLVSDDPPRAREYEQHDPVVVVVCVVVVPPVRYDYDYD

Radius of gyration: 11.53 Å; chains: 1; bounding box: 22×30×26 Å

Secondary structure (DSSP, 8-state):
-PPPSEESTTTHHHHHHTHHHHTT-SEEE-TT-EE-HHHHHHHHHHHHHSPTT--EEEES--HHHHHHHHHTT-GGGEEEE--